Protein AF-A0A7C4E8M6-F1 (afdb_monomer_lite)

pLDDT: mean 90.44, std 6.5, range [63.09, 97.56]

Foldseek 3Di:
DVVVVVVVVVVVVVVVVVVVVVVVVVVVVVVVLVPDQLLVNLCCVFVVVPDPPCNLQVPAAALVRLLVVVVCCVPPVVGDADVPNSNSNSVVSCVNRHDDPVRVVVVVVVVVVVVVVVVVVVVVVVVVD

Radius of gyration: 27.16 Å; chains: 1; bounding box: 69×25×86 Å

Secondary structure (DSSP, 8-state):
-HHHHHHHHHHHHHHHHHHHHHHHHHHHHHHHHHTS-HHHHHIIIIITTTS-GGGGTT--B-HHHHHHHHHHHHHHH-----TTTHHHHHHHHHHHSBPPHHHHHHHHHHHHHHHHHHHHHHHHHHTT-

Sequence (129 aa):
MQRIEQEREREAQRERERRAQEEQAQQARAAALAARPLGVRLVEARCGVCHPSDYFESRGRTYLGWWATVLRMEVFNGARIEAGERVPIVAHLSNSHRATASGRAIEWTLAALVVAAAGWLVVRRVRRR

Structure (mmCIF, N/CA/C/O backbone):
data_AF-A0A7C4E8M6-F1
#
_entry.id   AF-A0A7C4E8M6-F1
#
loop_
_atom_site.group_PDB
_atom_site.id
_atom_site.type_symbol
_atom_site.label_atom_id
_atom_site.label_alt_id
_atom_site.label_comp_id
_atom_site.label_asym_id
_atom_site.label_entity_id
_atom_site.label_seq_id
_atom_site.pdbx_PDB_ins_code
_atom_site.Cartn_x
_atom_site.Cartn_y
_atom_site.Cartn_z
_atom_site.occupancy
_atom_site.B_iso_or_equiv
_atom_site.auth_seq_id
_atom_site.auth_comp_id
_atom_site.auth_asym_id
_atom_site.auth_atom_id
_atom_site.pdbx_PDB_model_num
ATOM 1 N N . MET A 1 1 ? -28.905 -6.258 52.986 1.00 74.69 1 MET A N 1
ATOM 2 C CA . MET A 1 1 ? -27.466 -6.465 52.716 1.00 74.69 1 MET A CA 1
ATOM 3 C C . MET A 1 1 ? -27.234 -7.496 51.608 1.00 74.69 1 MET A C 1
ATOM 5 O O . MET A 1 1 ? -26.796 -7.083 50.550 1.00 74.69 1 MET A O 1
ATOM 9 N N . GLN A 1 2 ? -27.627 -8.770 51.759 1.00 89.31 2 GLN A N 1
ATOM 10 C CA . GLN A 1 2 ? -27.326 -9.846 50.782 1.00 89.31 2 GLN A CA 1
ATOM 11 C C . GLN A 1 2 ? -27.757 -9.592 49.317 1.00 89.31 2 GLN A C 1
ATOM 13 O O . GLN A 1 2 ? -27.031 -9.950 48.398 1.00 89.31 2 GLN A O 1
ATOM 18 N N . ARG A 1 3 ? -28.906 -8.943 49.061 1.00 92.12 3 ARG A N 1
ATOM 19 C CA . ARG A 1 3 ? -29.345 -8.630 47.681 1.00 92.12 3 ARG A CA 1
ATOM 20 C C . ARG A 1 3 ? -28.429 -7.641 46.954 1.00 92.12 3 ARG A C 1
ATOM 22 O O . ARG A 1 3 ? -28.232 -7.777 45.755 1.00 92.12 3 ARG A O 1
ATOM 29 N N . ILE A 1 4 ? -27.875 -6.674 47.684 1.00 93.12 4 ILE A N 1
ATOM 30 C CA . ILE A 1 4 ? -26.993 -5.641 47.123 1.00 93.12 4 ILE A CA 1
ATOM 31 C C . ILE A 1 4 ? -25.660 -6.273 46.714 1.00 93.12 4 ILE A C 1
ATOM 33 O O . ILE A 1 4 ? -25.099 -5.938 45.680 1.00 93.12 4 ILE A O 1
ATOM 37 N N . GLU A 1 5 ? -25.167 -7.221 47.506 1.00 93.44 5 GLU A N 1
ATOM 38 C CA . GLU A 1 5 ? -23.943 -7.963 47.203 1.00 93.44 5 GLU A CA 1
ATOM 39 C C . GLU A 1 5 ? -24.099 -8.811 45.933 1.00 93.44 5 GLU A C 1
ATOM 41 O O . GLU A 1 5 ? -23.305 -8.674 45.006 1.00 93.44 5 GLU A O 1
ATOM 46 N N . GLN A 1 6 ? -25.203 -9.559 45.820 1.00 95.19 6 GLN A N 1
ATOM 47 C CA . GLN A 1 6 ? -25.529 -10.329 44.612 1.00 95.19 6 GLN A CA 1
ATOM 48 C C . GLN A 1 6 ? -25.682 -9.449 43.361 1.00 95.19 6 GLN A C 1
ATOM 50 O O . GLN A 1 6 ? -25.335 -9.861 42.255 1.00 95.19 6 GLN A O 1
ATOM 55 N N . GLU A 1 7 ? -26.227 -8.242 43.506 1.00 95.00 7 GLU A N 1
ATOM 56 C CA . GLU A 1 7 ? -26.369 -7.298 42.398 1.00 95.00 7 GLU A CA 1
ATOM 57 C C . GLU A 1 7 ? -25.009 -6.768 41.930 1.00 95.00 7 GLU A C 1
ATOM 59 O O . GLU A 1 7 ? -24.725 -6.801 40.731 1.00 95.00 7 GLU A O 1
ATOM 64 N N . ARG A 1 8 ? -24.126 -6.401 42.869 1.00 95.75 8 ARG A N 1
ATOM 65 C CA . ARG A 1 8 ? -22.754 -5.954 42.576 1.00 95.75 8 ARG A CA 1
ATOM 66 C C . ARG A 1 8 ? -21.917 -7.040 41.905 1.00 95.75 8 ARG A C 1
ATOM 68 O O . ARG A 1 8 ? -21.160 -6.740 40.985 1.00 95.75 8 ARG A O 1
ATOM 75 N N . GLU A 1 9 ? -22.062 -8.296 42.318 1.00 96.44 9 GLU A N 1
ATOM 76 C CA . GLU A 1 9 ? -21.387 -9.430 41.674 1.00 96.44 9 GLU A CA 1
ATOM 77 C C . GLU A 1 9 ? -21.853 -9.621 40.228 1.00 96.44 9 GLU A C 1
ATOM 79 O O . GLU A 1 9 ? -21.029 -9.770 39.325 1.00 96.44 9 GLU A O 1
ATOM 84 N N . ARG A 1 10 ? -23.168 -9.546 39.982 1.00 96.31 10 ARG A N 1
ATOM 85 C CA . ARG A 1 10 ? -23.736 -9.641 38.627 1.00 96.31 10 ARG A CA 1
ATOM 86 C C . ARG A 1 10 ? -23.295 -8.484 37.740 1.00 96.31 10 ARG A C 1
ATOM 88 O O . ARG A 1 10 ? -23.024 -8.690 36.560 1.00 96.31 10 ARG A O 1
ATOM 95 N N . GLU A 1 11 ? -23.231 -7.270 38.277 1.00 96.56 11 GLU A N 1
ATOM 96 C CA . GLU A 1 11 ? -22.710 -6.107 37.554 1.00 96.56 11 GLU A CA 1
ATOM 97 C C . GLU A 1 11 ? -21.234 -6.271 37.207 1.00 96.56 11 GLU A C 1
ATOM 99 O O . GLU A 1 11 ? -20.865 -6.100 36.044 1.00 96.56 11 GLU A O 1
ATOM 104 N N . ALA A 1 12 ? -20.418 -6.683 38.178 1.00 96.88 12 ALA A N 1
ATOM 105 C CA . ALA A 1 12 ? -19.003 -6.947 37.965 1.00 96.88 12 ALA A CA 1
ATOM 106 C C . ALA A 1 12 ? -18.788 -8.059 36.929 1.00 96.88 12 ALA A C 1
ATOM 108 O O . ALA A 1 12 ? -17.888 -7.961 36.096 1.00 96.88 12 ALA A O 1
ATOM 109 N N . GLN A 1 13 ? -19.621 -9.101 36.941 1.00 96.81 13 GLN A N 1
ATOM 110 C CA . GLN A 1 13 ? -19.571 -10.164 35.944 1.00 96.81 13 GLN A CA 1
ATOM 111 C C . GLN A 1 13 ? -19.920 -9.642 34.544 1.00 96.81 13 GLN A C 1
ATOM 113 O O . GLN A 1 13 ? -19.139 -9.843 33.617 1.00 96.81 13 GLN A O 1
ATOM 118 N N . ARG A 1 14 ? -21.022 -8.893 34.393 1.00 96.88 14 ARG A N 1
ATOM 119 C CA . ARG A 1 14 ? -21.402 -8.271 33.109 1.00 96.88 14 ARG A CA 1
ATOM 120 C C . ARG A 1 14 ? -20.322 -7.334 32.576 1.00 96.88 14 ARG A C 1
ATOM 122 O O . ARG A 1 14 ? -20.091 -7.262 31.373 1.00 96.88 14 ARG A O 1
ATOM 129 N N . GLU A 1 15 ? -19.663 -6.588 33.456 1.00 97.38 15 GLU A N 1
ATOM 130 C CA . GLU A 1 15 ? -18.564 -5.710 33.064 1.00 97.38 15 GLU A CA 1
ATOM 131 C C . GLU A 1 15 ? -17.346 -6.497 32.570 1.00 97.38 15 GLU A C 1
ATOM 133 O O . GLU A 1 15 ? -16.791 -6.153 31.527 1.00 97.38 15 GLU A 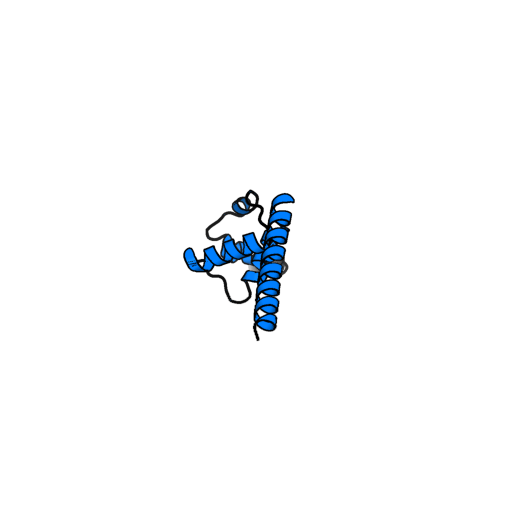O 1
ATOM 138 N N . ARG A 1 16 ? -16.968 -7.579 33.263 1.00 97.00 16 ARG A N 1
ATOM 139 C CA . ARG A 1 16 ? -15.892 -8.482 32.821 1.00 97.00 16 ARG A CA 1
ATOM 140 C C . ARG A 1 16 ? -16.214 -9.124 31.476 1.00 97.00 16 ARG A C 1
ATOM 142 O O . ARG A 1 16 ? -15.346 -9.167 30.613 1.00 97.00 16 ARG A O 1
ATOM 149 N N . GLU A 1 17 ? -17.452 -9.570 31.283 1.00 97.38 17 GLU A N 1
ATOM 150 C CA . GLU A 1 17 ? -17.916 -10.151 30.020 1.00 97.38 17 GLU A CA 1
ATOM 151 C C . GLU A 1 17 ? -17.850 -9.135 28.874 1.00 97.38 17 GLU A C 1
ATOM 153 O O . GLU A 1 17 ? -17.324 -9.459 27.812 1.00 97.38 17 GLU A O 1
ATOM 158 N N . ARG A 1 18 ? -18.297 -7.889 29.090 1.00 97.12 18 ARG A N 1
ATOM 159 C CA . ARG A 1 18 ? -18.174 -6.820 28.082 1.00 97.12 18 ARG A CA 1
ATOM 160 C C . ARG A 1 18 ? -16.720 -6.530 27.724 1.00 97.12 18 ARG A C 1
ATOM 162 O O . ARG A 1 18 ? -16.400 -6.489 26.543 1.00 97.12 18 ARG A O 1
ATOM 169 N N . ARG A 1 19 ? -15.836 -6.386 28.717 1.00 97.38 19 ARG A N 1
ATOM 170 C CA . ARG A 1 19 ? -14.400 -6.157 28.470 1.00 97.38 19 ARG A CA 1
ATOM 171 C C . ARG A 1 19 ? -13.774 -7.313 27.695 1.00 97.38 19 ARG A C 1
ATOM 173 O O . ARG A 1 19 ? -13.081 -7.075 26.715 1.00 97.38 19 ARG A O 1
ATOM 180 N N . ALA A 1 20 ? -14.085 -8.555 28.068 1.00 97.19 20 ALA A N 1
ATOM 181 C CA . ALA A 1 20 ? -13.611 -9.730 27.344 1.00 97.19 20 ALA A CA 1
ATOM 182 C C . ALA A 1 20 ? -14.124 -9.757 25.893 1.00 97.19 20 ALA A C 1
ATOM 184 O O . ALA A 1 20 ? -13.363 -10.068 24.981 1.00 97.19 20 ALA A O 1
ATOM 185 N N . GLN A 1 21 ? -15.388 -9.392 25.655 1.00 96.81 21 GLN A N 1
ATOM 186 C CA . GLN A 1 21 ? -15.945 -9.281 24.302 1.00 96.81 21 GLN A CA 1
ATOM 187 C C . GLN A 1 21 ? -15.276 -8.165 23.492 1.00 96.81 21 GLN A C 1
ATOM 189 O O . GLN A 1 21 ? -14.976 -8.361 22.316 1.00 96.81 21 GLN A O 1
ATOM 194 N N . GLU A 1 22 ? -15.017 -7.007 24.099 1.00 97.56 22 GLU A N 1
ATOM 195 C CA . GLU A 1 22 ? -14.312 -5.894 23.458 1.00 97.56 22 GLU A CA 1
ATOM 196 C C . GLU A 1 22 ? -12.877 -6.279 23.086 1.00 97.56 22 GLU A C 1
ATOM 198 O O . GLU A 1 22 ? -12.455 -6.048 21.953 1.00 97.56 22 GLU A O 1
ATOM 203 N N . GLU A 1 23 ? -12.148 -6.924 23.997 1.00 97.06 23 GLU A N 1
ATOM 204 C CA . GLU A 1 23 ? -10.799 -7.437 23.752 1.00 97.06 23 GLU A CA 1
ATOM 205 C C . GLU A 1 23 ? -10.795 -8.484 22.634 1.00 97.06 23 GLU A C 1
ATOM 207 O O . GLU A 1 23 ? -9.999 -8.388 21.699 1.00 97.06 23 GLU A O 1
ATOM 212 N N . GLN A 1 24 ? -11.727 -9.442 22.666 1.00 96.12 24 GLN A N 1
ATOM 213 C CA . GLN A 1 24 ? -11.891 -10.430 21.598 1.00 96.12 24 GLN A CA 1
ATOM 214 C C . GLN A 1 24 ? -12.210 -9.766 20.256 1.00 96.12 24 GLN A C 1
ATOM 216 O O . GLN A 1 24 ? -11.638 -10.138 19.231 1.00 96.12 24 GLN A O 1
ATOM 221 N N . ALA A 1 25 ? -13.078 -8.752 20.239 1.00 95.25 25 ALA A N 1
ATOM 222 C CA . ALA A 1 25 ? -13.418 -8.024 19.022 1.00 95.25 25 ALA A CA 1
ATOM 223 C C . ALA A 1 25 ? -12.212 -7.249 18.468 1.00 95.25 25 ALA A C 1
ATOM 225 O O . ALA A 1 25 ? -11.991 -7.231 17.255 1.00 95.25 25 ALA A O 1
ATOM 226 N N . GLN A 1 26 ? -11.405 -6.633 19.335 1.00 94.31 26 GLN A N 1
ATOM 227 C CA . GLN A 1 26 ? -10.168 -5.958 18.941 1.00 94.31 26 GLN A CA 1
ATOM 228 C C . GLN A 1 26 ? -9.141 -6.947 18.383 1.00 94.31 26 GLN A C 1
ATOM 230 O O . GLN A 1 26 ? -8.575 -6.702 17.315 1.00 94.31 26 GLN A O 1
ATOM 235 N N . GLN A 1 27 ? -8.949 -8.088 19.047 1.00 95.00 27 GLN A N 1
ATOM 236 C CA . GLN A 1 27 ? -8.060 -9.151 18.580 1.00 95.00 27 GLN A CA 1
ATOM 237 C C . GLN A 1 27 ? -8.519 -9.713 17.232 1.00 95.00 27 GLN A C 1
ATOM 239 O O . GLN A 1 27 ? -7.704 -9.858 16.323 1.00 95.00 27 GLN A O 1
ATOM 244 N N . ALA A 1 28 ? -9.820 -9.952 17.054 1.00 94.06 28 ALA A N 1
ATOM 245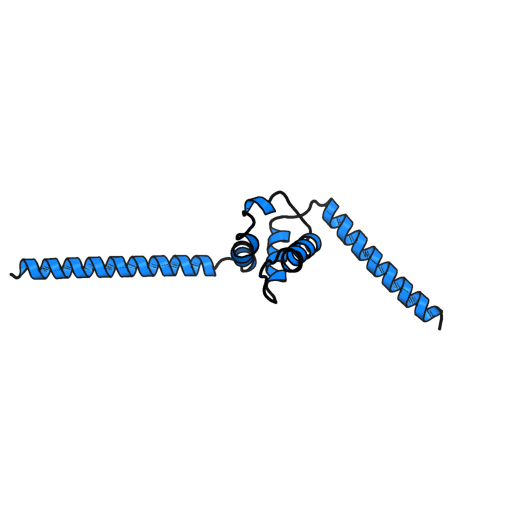 C CA . ALA A 1 28 ? -10.382 -10.414 15.789 1.00 94.06 28 ALA A CA 1
ATOM 246 C C . ALA A 1 28 ? -10.168 -9.394 14.660 1.00 94.06 28 ALA A C 1
ATOM 248 O O . ALA A 1 28 ? -9.791 -9.773 13.551 1.00 94.06 28 ALA A O 1
ATOM 249 N N . ARG A 1 29 ? -10.337 -8.092 14.933 1.00 91.12 29 ARG A N 1
ATOM 250 C CA . ARG A 1 29 ? -10.042 -7.022 13.962 1.00 91.12 29 ARG A CA 1
ATOM 251 C C . ARG A 1 29 ? -8.560 -6.978 13.598 1.00 91.12 29 ARG A C 1
ATOM 253 O O . ARG A 1 29 ? -8.230 -6.887 12.417 1.00 91.12 29 ARG A O 1
ATOM 260 N N . ALA A 1 30 ? -7.670 -7.075 14.582 1.00 88.56 30 ALA A N 1
ATOM 261 C CA . ALA A 1 30 ? -6.230 -7.106 14.348 1.00 88.56 30 ALA A CA 1
ATOM 262 C C . ALA A 1 30 ? -5.817 -8.341 13.531 1.00 88.56 30 ALA A C 1
ATOM 264 O O . ALA A 1 30 ? -5.069 -8.215 12.561 1.00 88.56 30 ALA A O 1
ATOM 265 N N . ALA A 1 31 ? -6.362 -9.515 13.858 1.00 91.31 31 ALA A N 1
ATOM 266 C CA . ALA A 1 31 ? -6.144 -10.747 13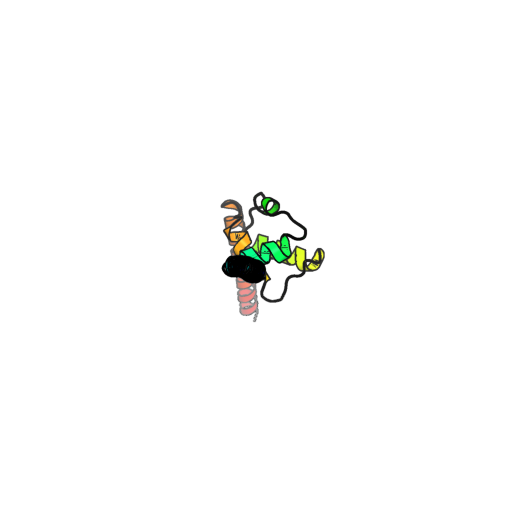.110 1.00 91.31 31 ALA A CA 1
ATOM 267 C C . ALA A 1 31 ? -6.667 -10.637 11.670 1.00 91.31 31 ALA A C 1
ATOM 269 O O . ALA A 1 31 ? -5.971 -11.028 10.734 1.00 91.31 31 ALA A O 1
ATOM 270 N N . ALA A 1 32 ? -7.844 -10.037 11.468 1.00 89.62 32 ALA A N 1
ATOM 271 C CA . ALA A 1 32 ? -8.398 -9.799 10.139 1.00 89.62 32 ALA A CA 1
ATOM 272 C C . ALA A 1 32 ? -7.506 -8.866 9.305 1.00 89.62 32 ALA A C 1
ATOM 274 O O . ALA A 1 32 ? -7.234 -9.165 8.145 1.00 89.62 32 ALA A O 1
ATOM 275 N N . LEU A 1 33 ? -6.988 -7.779 9.890 1.00 86.12 33 LEU A N 1
ATOM 276 C CA . LEU A 1 33 ? -6.023 -6.892 9.228 1.00 86.12 33 LEU A CA 1
ATOM 277 C C . LEU A 1 33 ? -4.710 -7.619 8.910 1.00 86.12 33 LEU A C 1
ATOM 279 O O . LEU A 1 33 ? -4.160 -7.456 7.820 1.00 86.12 33 LEU A O 1
ATOM 283 N N . ALA A 1 34 ? -4.229 -8.457 9.829 1.00 86.94 34 ALA A N 1
ATOM 284 C CA . ALA A 1 34 ? -3.022 -9.252 9.650 1.00 86.94 34 ALA A CA 1
ATOM 285 C C . ALA A 1 34 ? -3.181 -10.353 8.584 1.00 86.94 34 ALA A C 1
ATOM 287 O O . ALA A 1 34 ? -2.214 -10.666 7.894 1.00 86.94 34 ALA A O 1
ATOM 288 N N . ALA A 1 35 ? -4.380 -10.894 8.381 1.00 90.75 35 ALA A N 1
ATOM 289 C CA . ALA A 1 35 ? -4.649 -11.897 7.351 1.00 90.75 35 ALA A CA 1
ATOM 290 C C . ALA A 1 35 ? -4.660 -11.323 5.920 1.00 90.75 35 ALA A C 1
ATOM 292 O O . ALA A 1 35 ? -4.622 -12.078 4.947 1.00 90.75 35 ALA A O 1
ATOM 293 N N . ARG A 1 36 ? -4.710 -9.992 5.759 1.00 90.56 36 ARG A N 1
ATOM 294 C CA . ARG A 1 36 ? -4.751 -9.357 4.434 1.00 90.56 36 ARG A CA 1
ATOM 295 C C . ARG A 1 36 ? -3.432 -9.568 3.680 1.00 90.56 36 ARG A C 1
ATOM 297 O O . ARG A 1 36 ? -2.365 -9.527 4.300 1.00 90.56 36 ARG A O 1
ATOM 304 N N . PRO A 1 37 ? -3.474 -9.717 2.340 1.00 94.25 37 PRO A N 1
ATOM 305 C CA . PRO A 1 37 ? -2.268 -9.857 1.534 1.00 94.25 37 PRO A CA 1
ATOM 306 C C . PRO A 1 37 ? -1.280 -8.718 1.793 1.00 94.25 37 PRO A C 1
ATOM 308 O O . PRO A 1 37 ? -1.669 -7.550 1.843 1.00 94.25 37 PRO A O 1
ATOM 311 N N . LEU A 1 38 ? 0.008 -9.050 1.909 1.00 92.56 38 LEU A N 1
ATOM 312 C CA . LEU A 1 38 ? 1.050 -8.091 2.285 1.00 92.56 38 LEU A CA 1
ATOM 313 C C . LEU A 1 38 ? 1.037 -6.828 1.409 1.00 92.56 38 LEU A C 1
ATOM 315 O O . LEU A 1 38 ? 1.071 -5.723 1.938 1.00 92.56 38 LEU A O 1
ATOM 319 N N . GLY A 1 39 ? 0.928 -6.985 0.087 1.00 93.56 39 GLY A N 1
ATOM 320 C CA . GLY A 1 39 ? 0.908 -5.855 -0.846 1.00 93.56 39 GLY A CA 1
ATOM 321 C C . GLY A 1 39 ? -0.269 -4.895 -0.639 1.00 93.56 39 GLY A C 1
ATOM 322 O O . GLY A 1 39 ? -0.089 -3.694 -0.800 1.00 93.56 39 GLY A O 1
ATOM 323 N N . VAL A 1 40 ? -1.435 -5.394 -0.207 1.00 93.44 40 VAL A N 1
ATOM 324 C CA . VAL A 1 40 ? -2.597 -4.552 0.139 1.00 93.44 40 VAL A CA 1
ATOM 325 C C . VAL A 1 40 ? -2.268 -3.695 1.357 1.00 93.44 40 VAL A C 1
ATOM 327 O O . VAL A 1 40 ? -2.390 -2.475 1.308 1.00 93.44 40 VAL A O 1
ATOM 330 N N . ARG A 1 41 ? -1.779 -4.329 2.432 1.00 94.06 41 ARG A N 1
ATOM 331 C CA . ARG A 1 41 ? -1.437 -3.629 3.681 1.00 94.06 41 ARG A CA 1
ATOM 332 C C . ARG A 1 41 ? -0.360 -2.572 3.459 1.00 94.06 41 ARG A C 1
ATOM 334 O O . ARG A 1 41 ? -0.451 -1.480 4.005 1.00 94.06 41 ARG A O 1
ATOM 341 N N . LEU A 1 42 ? 0.649 -2.892 2.647 1.00 94.88 42 LEU A N 1
ATOM 342 C CA . LEU A 1 42 ? 1.732 -1.965 2.332 1.00 94.88 42 LEU A CA 1
ATOM 343 C C . LEU A 1 42 ? 1.254 -0.781 1.489 1.00 94.88 42 LEU A C 1
ATOM 345 O O . LEU A 1 42 ? 1.657 0.345 1.755 1.00 94.88 42 LEU A O 1
ATOM 349 N N . VAL A 1 43 ? 0.382 -0.996 0.501 1.00 94.00 43 VAL A N 1
ATOM 350 C CA . VAL A 1 43 ? -0.178 0.115 -0.285 1.00 94.00 43 VAL A CA 1
ATOM 351 C C . VAL A 1 43 ? -1.010 1.043 0.596 1.00 94.00 43 VAL A C 1
ATOM 353 O O . VAL A 1 43 ? -0.838 2.257 0.519 1.00 94.00 43 VAL A O 1
ATOM 356 N N . GLU A 1 44 ? -1.844 0.508 1.485 1.00 92.69 44 GLU A N 1
ATOM 357 C CA . GLU A 1 44 ? -2.616 1.330 2.424 1.00 92.69 44 GLU A CA 1
ATOM 358 C C . GLU A 1 44 ? -1.714 2.098 3.396 1.00 92.69 44 GLU A C 1
ATOM 360 O O . GLU A 1 44 ? -1.875 3.304 3.562 1.00 92.69 44 GLU A O 1
ATOM 365 N N . ALA A 1 45 ? -0.721 1.427 3.985 1.00 93.44 45 ALA A N 1
ATOM 366 C CA . ALA A 1 45 ? 0.167 2.034 4.972 1.00 93.44 45 ALA A CA 1
ATOM 367 C C . ALA A 1 45 ? 1.147 3.055 4.372 1.00 93.44 45 ALA A C 1
ATOM 369 O O . ALA A 1 45 ? 1.485 4.035 5.033 1.00 93.44 45 ALA A O 1
ATOM 370 N N . ARG A 1 46 ? 1.643 2.828 3.147 1.00 94.62 46 ARG A N 1
ATOM 371 C CA . ARG A 1 46 ? 2.682 3.671 2.524 1.00 94.62 46 ARG A CA 1
ATOM 372 C C . ARG A 1 46 ? 2.112 4.673 1.526 1.00 94.62 46 ARG A C 1
ATOM 374 O O . ARG A 1 46 ? 2.528 5.827 1.517 1.00 94.62 46 ARG A O 1
ATOM 381 N N . CYS A 1 47 ? 1.182 4.250 0.672 1.00 93.69 47 CYS A N 1
ATOM 382 C CA . CYS A 1 47 ? 0.636 5.087 -0.399 1.00 93.69 47 CYS A CA 1
ATOM 383 C C . CYS A 1 47 ? -0.650 5.814 0.027 1.00 93.69 47 CYS A C 1
ATOM 385 O O . CYS A 1 47 ? -0.874 6.940 -0.416 1.00 93.69 47 CYS A O 1
ATOM 387 N N . GLY A 1 48 ? -1.437 5.209 0.926 1.00 92.75 48 GLY A N 1
ATOM 388 C CA . GLY A 1 48 ? -2.687 5.762 1.465 1.00 92.75 48 GLY A CA 1
ATOM 389 C C . GLY A 1 48 ? -2.529 7.064 2.256 1.00 92.75 48 GLY A C 1
ATOM 390 O O . GLY A 1 48 ? -3.490 7.803 2.433 1.00 92.75 48 GLY A O 1
ATOM 391 N N . VAL A 1 49 ? -1.306 7.374 2.698 1.00 92.25 49 VAL A N 1
ATOM 392 C CA . VAL A 1 49 ? -0.989 8.596 3.455 1.00 92.25 49 VAL A CA 1
ATOM 393 C C . VAL A 1 49 ? -1.201 9.859 2.614 1.00 92.25 49 VAL A C 1
ATOM 395 O O . VAL A 1 49 ? -1.655 10.873 3.135 1.00 92.25 49 VAL A O 1
ATOM 398 N N . CYS A 1 50 ? -0.883 9.801 1.317 1.00 92.75 50 CYS A N 1
ATOM 399 C CA . CYS A 1 50 ? -0.942 10.959 0.416 1.00 92.75 50 CYS A CA 1
ATOM 400 C C . CYS A 1 50 ? -1.925 10.775 -0.747 1.00 92.75 50 CYS A C 1
ATOM 402 O O . CYS A 1 50 ? -2.260 11.743 -1.431 1.00 92.75 50 CYS A O 1
ATOM 404 N N . HIS A 1 51 ? -2.349 9.541 -1.023 1.00 90.50 51 HIS A N 1
ATOM 405 C CA . HIS A 1 51 ? -3.217 9.216 -2.147 1.00 90.50 51 HIS A CA 1
ATOM 406 C C . HIS A 1 51 ? -4.397 8.366 -1.674 1.00 90.50 51 HIS A C 1
ATOM 408 O O . HIS A 1 51 ? -4.171 7.349 -1.020 1.00 90.50 51 HIS A O 1
ATOM 414 N N . PRO A 1 52 ? -5.641 8.731 -2.022 1.00 88.75 52 PRO A N 1
ATOM 415 C CA . PRO A 1 52 ? -6.788 7.877 -1.748 1.00 88.75 52 PRO A CA 1
ATOM 416 C C . PRO A 1 52 ? -6.738 6.603 -2.610 1.00 88.75 52 PRO A C 1
ATOM 418 O O . PRO A 1 52 ? -6.019 6.538 -3.609 1.00 88.75 52 PRO A O 1
ATOM 421 N N . SER A 1 53 ? -7.470 5.562 -2.211 1.00 81.56 53 SER A N 1
ATOM 422 C CA . SER A 1 53 ? -7.411 4.244 -2.864 1.00 81.56 53 SER A CA 1
ATOM 423 C C . SER A 1 53 ? -7.895 4.262 -4.319 1.00 81.56 53 SER A C 1
ATOM 425 O O . SER A 1 53 ? -7.321 3.578 -5.164 1.00 81.56 53 SER A O 1
ATOM 427 N N . ASP A 1 54 ? -8.887 5.092 -4.628 1.00 82.31 54 ASP A N 1
ATOM 428 C CA . ASP A 1 54 ? -9.443 5.300 -5.971 1.00 82.31 54 ASP A CA 1
ATOM 429 C C . ASP A 1 54 ? -8.462 6.000 -6.935 1.00 82.31 54 ASP A C 1
ATOM 431 O O . ASP A 1 54 ? -8.553 5.861 -8.158 1.00 82.31 54 ASP A O 1
ATOM 435 N N . TYR A 1 55 ? -7.445 6.692 -6.409 1.00 84.50 55 TYR A N 1
ATOM 436 C CA . TYR A 1 55 ? -6.417 7.360 -7.212 1.00 84.50 55 TYR A CA 1
ATOM 437 C C . TYR A 1 55 ? -5.669 6.403 -8.149 1.00 84.50 55 TYR A C 1
ATOM 439 O O . TYR A 1 55 ? -5.192 6.800 -9.220 1.00 84.50 55 TYR A O 1
ATOM 447 N N . PHE A 1 56 ? -5.523 5.141 -7.745 1.00 82.19 56 PHE A N 1
ATOM 448 C CA . PHE A 1 56 ? -4.783 4.138 -8.506 1.00 82.19 56 PHE A CA 1
ATOM 449 C C . PHE A 1 56 ? -5.632 3.495 -9.609 1.00 82.19 56 PHE A C 1
ATOM 451 O O . PHE A 1 56 ? -5.073 3.070 -10.624 1.00 82.19 56 PHE A O 1
ATOM 458 N N . GLU A 1 57 ? -6.959 3.489 -9.455 1.00 76.81 57 GLU A N 1
ATOM 459 C CA . GLU A 1 57 ? -7.904 2.805 -10.345 1.00 76.81 57 GLU A CA 1
ATOM 460 C C . GLU A 1 57 ? -7.877 3.363 -11.769 1.00 76.81 57 GLU A C 1
ATOM 462 O O . GLU A 1 57 ? -7.797 2.613 -12.740 1.00 76.81 57 GLU A O 1
ATOM 467 N N . SER A 1 58 ? -7.816 4.688 -11.905 1.00 74.69 58 SER A N 1
ATOM 468 C CA . SER A 1 58 ? -7.748 5.364 -13.208 1.00 74.69 58 SER A CA 1
ATOM 469 C C . SER A 1 58 ? -6.359 5.331 -13.862 1.00 74.69 58 SER A C 1
ATOM 471 O O . SER A 1 58 ? -6.172 5.857 -14.960 1.00 74.69 58 SER A O 1
ATOM 473 N N . ARG A 1 59 ? -5.350 4.737 -13.209 1.00 80.88 59 ARG A N 1
ATOM 474 C CA . ARG A 1 59 ? -3.940 4.865 -13.607 1.00 80.88 59 ARG A CA 1
ATOM 475 C C . ARG A 1 59 ? -3.257 3.529 -13.827 1.00 80.88 59 ARG A C 1
ATOM 477 O O . ARG A 1 59 ? -2.138 3.316 -13.354 1.00 80.88 59 ARG A O 1
ATOM 484 N N . GLY A 1 60 ? -3.921 2.659 -14.581 1.00 84.12 60 GLY A N 1
ATOM 485 C CA . GLY A 1 60 ? -3.386 1.363 -14.968 1.00 84.12 60 GLY A CA 1
ATOM 486 C C . GLY A 1 60 ? -1.971 1.472 -15.543 1.00 84.12 60 GLY A C 1
ATOM 487 O O . GLY A 1 60 ? -1.739 2.169 -16.531 1.00 84.12 60 GLY A O 1
ATOM 488 N N . ARG A 1 61 ? -1.011 0.778 -14.929 1.00 87.38 61 ARG A N 1
ATOM 489 C CA . ARG A 1 61 ? 0.381 0.710 -15.397 1.00 87.38 61 ARG A CA 1
ATOM 490 C C . ARG A 1 61 ? 0.843 -0.734 -15.476 1.00 87.38 61 ARG A C 1
ATOM 492 O O . ARG A 1 61 ? 0.245 -1.653 -14.914 1.00 87.38 61 ARG A O 1
ATOM 499 N N . THR A 1 62 ? 1.908 -0.937 -16.234 1.00 90.62 62 THR A N 1
ATOM 500 C CA . THR A 1 62 ? 2.627 -2.203 -16.247 1.00 90.62 62 THR A CA 1
ATOM 501 C C . THR A 1 62 ? 3.415 -2.375 -14.950 1.00 90.62 62 THR A C 1
ATOM 503 O O . THR A 1 62 ? 3.469 -1.468 -14.115 1.00 90.62 62 THR A O 1
ATOM 506 N N . TYR A 1 63 ? 4.050 -3.534 -14.779 1.00 90.00 63 TYR A N 1
ATOM 507 C CA . TYR A 1 63 ? 4.912 -3.770 -13.626 1.00 90.00 63 TYR A CA 1
ATOM 508 C C . TYR A 1 63 ? 6.062 -2.750 -13.563 1.00 90.00 63 TYR A C 1
ATOM 510 O O . TYR A 1 63 ? 6.234 -2.117 -12.522 1.00 90.00 63 TYR A O 1
ATOM 518 N N . LEU A 1 64 ? 6.794 -2.503 -14.662 1.00 89.69 64 LEU A N 1
ATOM 519 C CA . LEU A 1 64 ? 7.894 -1.526 -14.640 1.00 89.69 64 LEU A CA 1
ATOM 520 C C . LEU A 1 64 ? 7.373 -0.095 -14.504 1.00 89.69 64 LEU A C 1
ATOM 522 O O . LEU A 1 64 ? 7.996 0.722 -13.830 1.00 89.69 64 LEU A O 1
ATOM 526 N N . GLY A 1 65 ? 6.207 0.210 -15.081 1.00 90.56 65 GLY A N 1
ATOM 527 C CA . GLY A 1 65 ? 5.573 1.517 -14.919 1.00 90.56 65 GLY A CA 1
ATOM 528 C C . GLY A 1 65 ? 5.230 1.815 -13.456 1.00 90.56 65 GLY A C 1
ATOM 529 O O . GLY A 1 65 ? 5.495 2.914 -12.958 1.00 90.56 65 GLY A O 1
ATOM 530 N N . TRP A 1 66 ? 4.684 0.832 -12.736 1.00 94.19 66 TRP A N 1
ATOM 531 C CA . TRP A 1 66 ? 4.460 0.945 -11.296 1.00 94.19 66 TRP A CA 1
ATOM 532 C C . TRP A 1 66 ? 5.770 0.977 -10.513 1.00 94.19 66 TRP A C 1
ATOM 534 O O . TRP A 1 66 ? 5.898 1.806 -9.617 1.00 94.19 66 TRP A O 1
ATOM 544 N N . TRP A 1 67 ? 6.766 0.174 -10.887 1.00 95.25 67 TRP A N 1
ATOM 545 C CA . TRP A 1 67 ? 8.088 0.207 -10.261 1.00 95.25 67 TRP A CA 1
ATOM 546 C C . TRP A 1 67 ? 8.723 1.595 -10.323 1.00 95.25 67 TRP A C 1
ATOM 548 O O . TRP A 1 67 ? 9.122 2.141 -9.297 1.00 95.25 67 TRP A O 1
ATOM 558 N N . ALA A 1 68 ? 8.756 2.200 -11.511 1.00 93.75 68 ALA A N 1
ATOM 559 C CA . ALA A 1 68 ? 9.272 3.548 -11.711 1.00 93.75 68 ALA A CA 1
ATOM 560 C C . ALA A 1 68 ? 8.459 4.588 -10.925 1.00 93.75 68 ALA A C 1
ATOM 562 O O . ALA A 1 68 ? 9.023 5.516 -10.350 1.00 93.75 68 ALA A O 1
ATOM 563 N N . THR A 1 69 ? 7.136 4.416 -10.851 1.00 94.06 69 THR A N 1
ATOM 564 C CA . THR A 1 69 ? 6.258 5.307 -10.080 1.00 94.06 69 THR A CA 1
ATOM 565 C C . THR A 1 69 ? 6.563 5.245 -8.585 1.00 94.06 69 THR A C 1
ATOM 567 O O . THR A 1 69 ? 6.710 6.289 -7.954 1.00 94.06 69 THR A O 1
ATOM 570 N N . VAL A 1 70 ? 6.681 4.040 -8.028 1.00 94.75 70 VAL A N 1
ATOM 571 C CA . VAL A 1 70 ? 6.967 3.818 -6.606 1.00 94.75 70 VAL A CA 1
ATOM 572 C C . VAL A 1 70 ? 8.379 4.296 -6.264 1.00 94.75 70 VAL A C 1
ATOM 574 O O . VAL A 1 70 ? 8.553 5.021 -5.291 1.00 94.75 70 VAL A O 1
ATOM 577 N N . LEU A 1 71 ? 9.369 4.009 -7.114 1.00 94.88 71 LEU A N 1
ATOM 578 C CA . LEU A 1 71 ? 10.725 4.541 -6.964 1.00 94.88 71 LEU A CA 1
ATOM 579 C C . LEU A 1 71 ? 10.738 6.076 -6.985 1.00 94.88 71 LEU A C 1
ATOM 581 O O . LEU A 1 71 ? 11.417 6.702 -6.178 1.00 94.88 71 LEU A O 1
ATOM 585 N N . ARG A 1 72 ? 9.965 6.702 -7.881 1.00 94.81 72 ARG A N 1
ATOM 586 C CA . ARG A 1 72 ? 9.856 8.163 -7.928 1.00 94.81 72 ARG A CA 1
ATOM 587 C C . ARG A 1 72 ? 9.231 8.722 -6.650 1.00 94.81 72 ARG A C 1
ATOM 589 O O . ARG A 1 72 ? 9.649 9.778 -6.181 1.00 94.81 72 ARG A O 1
ATOM 596 N N . MET A 1 73 ? 8.224 8.045 -6.101 1.00 94.62 73 MET A N 1
ATOM 597 C CA . MET A 1 73 ? 7.609 8.430 -4.829 1.00 94.62 73 MET A CA 1
ATOM 598 C C . MET A 1 73 ? 8.620 8.385 -3.684 1.00 94.62 73 MET A C 1
ATOM 600 O O . MET A 1 73 ? 8.717 9.341 -2.921 1.00 94.62 73 MET A O 1
ATOM 604 N N . GLU A 1 74 ? 9.407 7.318 -3.622 1.00 94.56 74 GLU A N 1
ATOM 605 C CA . GLU A 1 74 ? 10.446 7.122 -2.614 1.00 94.56 74 GLU A CA 1
ATOM 606 C C . GLU A 1 74 ? 11.547 8.186 -2.707 1.00 94.56 74 GLU A C 1
ATOM 608 O O . GLU A 1 74 ? 11.819 8.891 -1.740 1.00 94.56 74 GLU A O 1
ATOM 613 N N . VAL A 1 75 ? 12.135 8.355 -3.895 1.00 93.69 75 VAL A N 1
ATOM 614 C CA . VAL A 1 75 ? 13.334 9.187 -4.089 1.00 93.69 75 VAL A CA 1
ATOM 615 C C . VAL A 1 75 ? 13.012 10.679 -4.137 1.00 93.69 75 VAL A C 1
ATOM 617 O O . VAL A 1 75 ? 13.756 11.483 -3.586 1.00 93.69 75 VAL A O 1
ATOM 620 N N . PHE A 1 76 ? 11.922 11.066 -4.804 1.00 93.00 76 PHE A N 1
ATOM 621 C CA . PHE A 1 76 ? 11.642 12.480 -5.087 1.00 93.00 76 PHE A CA 1
ATOM 622 C C . PHE A 1 76 ? 10.495 13.064 -4.266 1.00 93.00 76 PHE A C 1
ATOM 624 O O . PHE A 1 76 ? 10.387 14.281 -4.181 1.00 93.00 76 PHE A O 1
ATOM 631 N N . ASN A 1 77 ? 9.616 12.232 -3.700 1.00 90.88 77 ASN A N 1
ATOM 632 C CA . ASN A 1 77 ? 8.413 12.705 -2.999 1.00 90.88 77 ASN A CA 1
ATOM 633 C C . ASN A 1 77 ? 8.393 12.284 -1.521 1.00 90.88 77 ASN A C 1
ATOM 635 O O . ASN A 1 77 ? 7.392 12.487 -0.841 1.00 90.88 77 ASN A O 1
ATOM 639 N N . GLY A 1 78 ? 9.494 11.708 -1.024 1.00 91.94 78 GLY A N 1
ATOM 640 C CA . GLY A 1 78 ? 9.681 11.388 0.390 1.00 91.94 78 GLY A CA 1
ATOM 641 C C . GLY A 1 78 ? 8.823 10.233 0.908 1.00 91.94 78 GLY A C 1
ATOM 642 O O . GLY A 1 78 ? 8.628 10.125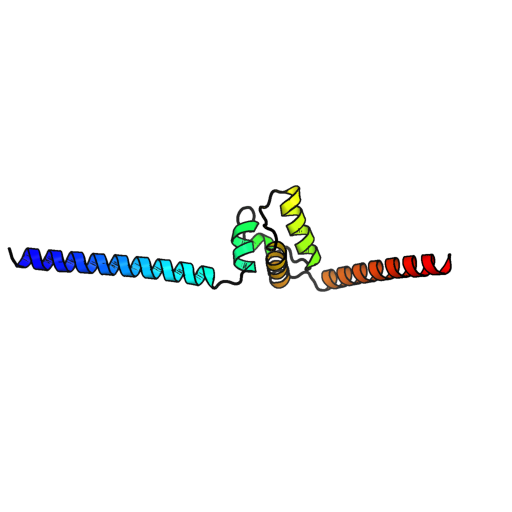 2.120 1.00 91.94 78 GLY A O 1
ATOM 643 N N . ALA A 1 79 ? 8.296 9.370 0.031 1.00 93.75 79 ALA A N 1
ATOM 644 C CA . ALA A 1 79 ? 7.547 8.200 0.475 1.00 93.75 79 ALA A CA 1
ATOM 645 C C . ALA A 1 79 ? 8.470 7.241 1.241 1.00 93.75 79 ALA A C 1
ATOM 647 O O . ALA A 1 79 ? 9.485 6.780 0.720 1.00 93.75 79 ALA A O 1
ATOM 648 N N . ARG A 1 80 ? 8.106 6.919 2.484 1.00 94.06 80 ARG A N 1
ATOM 649 C CA . ARG A 1 80 ? 8.873 6.000 3.333 1.00 94.06 80 ARG A CA 1
ATOM 650 C C . ARG A 1 80 ? 8.561 4.558 2.958 1.00 94.06 80 ARG A C 1
ATOM 652 O O . ARG A 1 80 ? 7.611 3.988 3.489 1.00 94.06 80 ARG A O 1
ATOM 659 N N . ILE A 1 81 ? 9.349 4.002 2.047 1.00 94.44 81 ILE A N 1
ATOM 660 C CA . ILE A 1 81 ? 9.261 2.608 1.603 1.00 94.44 81 ILE A CA 1
ATOM 661 C C . ILE A 1 81 ? 10.538 1.899 2.047 1.00 94.44 81 ILE A C 1
ATOM 663 O O . ILE A 1 81 ? 11.639 2.323 1.705 1.00 94.44 81 ILE A O 1
ATOM 667 N N . GLU A 1 82 ? 10.393 0.844 2.840 1.00 93.19 82 GLU A N 1
ATOM 668 C CA . GLU A 1 82 ? 11.521 0.095 3.388 1.00 93.19 82 GLU A CA 1
ATOM 669 C C . GLU A 1 82 ? 12.090 -0.907 2.376 1.00 93.19 82 GLU A C 1
ATOM 671 O O . GLU A 1 82 ? 11.452 -1.302 1.388 1.00 93.19 82 GLU A O 1
ATOM 676 N N . ALA A 1 83 ? 13.324 -1.348 2.635 1.00 88.12 83 ALA A N 1
ATOM 677 C CA . ALA A 1 83 ? 13.976 -2.365 1.825 1.00 88.12 83 ALA A CA 1
ATOM 678 C C . ALA A 1 83 ? 13.126 -3.649 1.801 1.00 88.12 83 ALA A C 1
ATOM 680 O O . ALA A 1 83 ? 12.805 -4.223 2.836 1.00 88.12 83 ALA A O 1
ATOM 681 N N . GLY A 1 84 ? 12.752 -4.099 0.601 1.00 90.50 84 GLY A N 1
ATOM 682 C CA . GLY A 1 84 ? 11.903 -5.279 0.405 1.00 90.50 84 GLY A CA 1
ATOM 683 C C . GLY A 1 84 ? 10.399 -4.995 0.300 1.00 90.50 84 GLY A C 1
ATOM 684 O O . GLY A 1 84 ? 9.679 -5.844 -0.218 1.00 90.50 84 GLY A O 1
ATOM 685 N N . GLU A 1 85 ? 9.911 -3.804 0.666 1.00 95.81 85 GLU A N 1
ATOM 686 C CA . GLU A 1 85 ? 8.485 -3.452 0.524 1.00 95.81 85 GLU A CA 1
ATOM 687 C C . GLU A 1 85 ? 8.102 -3.105 -0.920 1.00 95.81 85 GLU A C 1
ATOM 689 O O . GLU A 1 85 ? 6.961 -3.300 -1.345 1.00 95.81 85 GLU A O 1
ATOM 694 N N . ARG A 1 86 ? 9.061 -2.621 -1.716 1.00 95.56 86 ARG A N 1
ATOM 695 C CA . ARG A 1 86 ? 8.792 -2.151 -3.081 1.00 95.56 86 ARG A CA 1
ATOM 696 C C . ARG A 1 86 ? 8.214 -3.246 -3.980 1.00 95.56 86 ARG A C 1
ATOM 698 O O . ARG A 1 86 ? 7.247 -3.004 -4.697 1.00 95.56 86 ARG A O 1
ATOM 705 N N . VAL A 1 87 ? 8.780 -4.452 -3.931 1.00 95.88 87 VAL A N 1
ATOM 706 C CA . VAL A 1 87 ? 8.342 -5.593 -4.753 1.00 95.88 87 VAL A CA 1
ATOM 707 C C . VAL A 1 87 ? 6.867 -5.949 -4.501 1.00 95.88 87 VAL A C 1
ATOM 709 O O . VAL A 1 87 ? 6.106 -5.942 -5.471 1.00 95.88 87 VAL A O 1
ATOM 712 N N . PRO A 1 88 ? 6.414 -6.228 -3.260 1.00 96.56 88 PRO A N 1
ATOM 713 C CA . PRO A 1 88 ? 5.013 -6.549 -2.993 1.00 96.56 88 PRO A CA 1
ATOM 714 C C . PRO A 1 88 ? 4.057 -5.383 -3.280 1.00 96.56 88 PRO A C 1
ATOM 716 O O . PRO A 1 88 ? 2.946 -5.634 -3.749 1.00 96.56 88 PRO A O 1
ATOM 719 N N . ILE A 1 89 ? 4.479 -4.128 -3.077 1.00 95.44 89 ILE A N 1
ATOM 720 C CA . ILE A 1 89 ? 3.695 -2.941 -3.463 1.00 95.44 89 ILE A CA 1
ATOM 721 C C . ILE A 1 89 ? 3.459 -2.927 -4.979 1.00 95.44 89 ILE A C 1
ATOM 723 O O . ILE A 1 89 ? 2.319 -2.869 -5.439 1.00 95.44 89 ILE A O 1
ATOM 727 N N . VAL A 1 90 ? 4.528 -3.023 -5.774 1.00 95.38 90 VAL A N 1
ATOM 728 C CA . VAL A 1 90 ? 4.451 -2.976 -7.244 1.00 95.38 90 VAL A CA 1
ATOM 729 C C . VAL A 1 90 ? 3.694 -4.183 -7.797 1.00 95.38 90 VAL A C 1
ATOM 731 O O . VAL A 1 90 ? 2.883 -4.040 -8.716 1.00 95.38 90 VAL A O 1
ATOM 734 N N . ALA A 1 91 ? 3.910 -5.369 -7.226 1.00 94.75 91 ALA A N 1
ATOM 735 C CA . ALA A 1 91 ? 3.176 -6.574 -7.597 1.00 94.75 91 ALA A CA 1
ATOM 736 C C . ALA A 1 91 ? 1.668 -6.396 -7.368 1.00 94.75 91 ALA A C 1
ATOM 738 O O . ALA A 1 91 ? 0.877 -6.684 -8.265 1.00 94.75 91 ALA A O 1
ATOM 739 N N . HIS A 1 92 ? 1.266 -5.853 -6.216 1.00 94.25 92 HIS A N 1
ATOM 740 C CA . HIS A 1 92 ? -0.141 -5.581 -5.941 1.00 94.25 92 HIS A CA 1
ATOM 741 C C . HIS A 1 92 ? -0.720 -4.531 -6.899 1.00 94.25 92 HIS A C 1
ATOM 743 O O . HIS A 1 92 ? -1.721 -4.799 -7.560 1.00 94.25 92 HIS A O 1
ATOM 749 N N . LEU A 1 93 ? -0.063 -3.376 -7.049 1.00 93.44 93 LEU A N 1
ATOM 750 C CA . LEU A 1 93 ? -0.545 -2.291 -7.911 1.00 93.44 93 LEU A CA 1
ATOM 751 C C . LEU A 1 93 ? -0.671 -2.717 -9.376 1.00 93.44 93 LEU A C 1
ATOM 753 O O . LEU A 1 93 ? -1.665 -2.402 -10.021 1.00 93.44 93 LEU A O 1
ATOM 757 N N . SER A 1 94 ? 0.298 -3.466 -9.901 1.00 92.44 94 SER A N 1
ATOM 758 C CA . SER A 1 94 ? 0.258 -3.951 -11.286 1.00 92.44 94 SER A CA 1
ATOM 759 C C . SER A 1 94 ? -0.767 -5.058 -11.515 1.00 92.44 94 SER A C 1
ATOM 761 O O . SER A 1 94 ? -1.273 -5.185 -12.631 1.00 92.44 94 SER A O 1
ATOM 763 N N . ASN A 1 95 ? -1.092 -5.850 -10.490 1.00 90.25 95 ASN A N 1
ATOM 764 C CA . ASN A 1 95 ? -2.126 -6.873 -10.578 1.00 90.25 95 ASN A CA 1
ATOM 765 C C . ASN A 1 95 ? -3.535 -6.269 -10.523 1.00 90.25 95 ASN A C 1
ATOM 767 O O . ASN A 1 95 ? -4.384 -6.674 -11.318 1.00 90.25 95 ASN A O 1
ATOM 771 N N . SER A 1 96 ? -3.745 -5.306 -9.620 1.00 88.25 96 SER A N 1
ATOM 772 C CA . SER A 1 96 ? -5.034 -4.650 -9.370 1.00 88.25 96 SER A CA 1
ATOM 773 C C . SER A 1 96 ? -5.345 -3.537 -10.377 1.00 88.25 96 SER A C 1
ATOM 775 O O . SER A 1 96 ? -6.496 -3.351 -10.748 1.00 88.25 96 SER A O 1
ATOM 777 N N . HIS A 1 97 ? -4.323 -2.834 -10.878 1.00 84.81 97 HIS A N 1
ATOM 778 C CA . HIS A 1 97 ? -4.459 -1.663 -11.754 1.00 84.81 97 HIS A CA 1
ATOM 779 C C . HIS A 1 97 ? -3.615 -1.851 -13.016 1.00 84.81 97 HIS A C 1
ATOM 781 O O . HIS A 1 97 ? -2.518 -1.297 -13.180 1.00 84.81 97 HIS A O 1
ATOM 787 N N . ARG A 1 98 ? -4.111 -2.711 -13.905 1.00 77.31 98 ARG A N 1
ATOM 788 C CA . ARG A 1 98 ? -3.379 -3.174 -15.087 1.00 77.31 98 ARG A CA 1
ATOM 789 C C . ARG A 1 98 ? -3.356 -2.110 -16.181 1.00 77.31 98 ARG A C 1
ATOM 791 O O . ARG A 1 98 ? -4.384 -1.533 -16.515 1.00 77.31 98 ARG A O 1
ATOM 798 N N . ALA A 1 99 ? -2.189 -1.915 -16.794 1.00 79.38 99 ALA A N 1
ATOM 799 C CA . ALA A 1 99 ? -2.097 -1.217 -18.075 1.00 79.38 99 ALA A CA 1
ATOM 800 C C . ALA A 1 99 ? -2.952 -1.901 -19.152 1.00 79.38 99 ALA A C 1
ATOM 802 O O . ALA A 1 99 ? -3.179 -3.119 -19.117 1.00 79.38 99 ALA A O 1
ATOM 803 N N . THR A 1 100 ? -3.340 -1.110 -20.150 1.00 76.88 100 THR A N 1
ATOM 804 C CA . THR A 1 100 ? -3.938 -1.599 -21.394 1.00 76.88 100 THR A CA 1
ATOM 805 C C . THR A 1 100 ? -3.013 -2.607 -22.089 1.00 76.88 100 THR A C 1
ATOM 807 O O . THR A 1 100 ? -1.793 -2.614 -21.888 1.00 76.88 100 THR A O 1
ATOM 810 N N . ALA A 1 101 ? -3.585 -3.471 -22.934 1.00 73.81 101 ALA A N 1
ATOM 811 C CA . ALA A 1 101 ? -2.821 -4.471 -23.687 1.00 73.81 101 ALA A CA 1
ATOM 812 C C . ALA A 1 101 ? -1.698 -3.838 -24.535 1.00 73.81 101 ALA A C 1
ATOM 814 O O . ALA A 1 101 ? -0.587 -4.363 -24.589 1.00 73.81 101 ALA A O 1
ATOM 815 N N . SER A 1 102 ? -1.959 -2.663 -25.111 1.00 72.31 102 SER A N 1
ATOM 816 C CA . SER A 1 102 ? -0.982 -1.876 -25.867 1.00 72.31 102 SER A CA 1
ATOM 817 C C . SER A 1 102 ? 0.192 -1.394 -25.009 1.00 72.31 102 SER A C 1
ATOM 819 O O . SER A 1 102 ? 1.337 -1.488 -25.445 1.00 72.31 102 SER A O 1
ATOM 821 N N . GLY A 1 103 ? -0.051 -0.962 -23.766 1.00 74.75 103 GLY A N 1
ATOM 822 C CA . GLY A 1 103 ? 1.017 -0.558 -22.845 1.00 74.75 103 GLY A CA 1
ATOM 823 C C . GLY A 1 103 ? 1.990 -1.696 -22.517 1.00 74.75 103 GLY A C 1
ATOM 824 O O . GLY A 1 103 ? 3.201 -1.486 -22.492 1.00 74.75 103 GLY A O 1
ATOM 825 N N . ARG A 1 104 ? 1.477 -2.923 -22.344 1.00 74.69 104 ARG A N 1
ATOM 826 C CA . ARG A 1 104 ? 2.314 -4.121 -22.144 1.00 74.69 104 ARG A CA 1
ATOM 827 C C . ARG A 1 104 ? 3.129 -4.480 -23.386 1.00 74.69 104 ARG A C 1
ATOM 829 O O . ARG A 1 104 ? 4.299 -4.826 -23.262 1.00 74.69 104 ARG A O 1
ATOM 836 N N . ALA A 1 105 ? 2.529 -4.404 -24.572 1.00 79.69 105 ALA A N 1
ATOM 837 C CA . ALA A 1 105 ? 3.218 -4.728 -25.821 1.00 79.69 105 ALA A CA 1
ATOM 838 C C . ALA A 1 105 ? 4.405 -3.786 -26.082 1.00 79.69 105 ALA A C 1
ATOM 840 O O . ALA A 1 105 ? 5.487 -4.241 -26.455 1.00 79.69 105 ALA A O 1
ATOM 841 N N . ILE A 1 106 ? 4.230 -2.486 -25.825 1.00 81.19 106 ILE A N 1
ATOM 842 C CA . ILE A 1 106 ? 5.300 -1.489 -25.969 1.00 81.19 106 ILE A CA 1
ATOM 843 C C . ILE A 1 106 ? 6.452 -1.780 -25.000 1.00 81.19 106 ILE A C 1
ATOM 845 O O . ILE A 1 106 ? 7.610 -1.773 -25.410 1.00 81.19 106 ILE A O 1
ATOM 849 N N . GLU A 1 107 ? 6.150 -2.079 -23.736 1.00 79.75 107 GLU A N 1
ATOM 850 C CA . GLU A 1 107 ? 7.160 -2.390 -22.718 1.00 79.75 107 GLU A CA 1
ATOM 851 C C . GLU A 1 107 ? 8.038 -3.584 -23.120 1.00 79.75 107 GLU A C 1
ATOM 853 O O . GLU A 1 107 ? 9.266 -3.483 -23.103 1.00 79.75 107 GLU A O 1
ATOM 858 N N . TRP A 1 108 ? 7.424 -4.686 -23.558 1.00 81.81 108 TRP A N 1
ATOM 859 C CA . TRP A 1 108 ? 8.163 -5.859 -24.031 1.00 81.81 108 TRP A CA 1
ATOM 860 C C . TRP A 1 108 ? 8.963 -5.585 -25.302 1.00 81.81 108 TRP A C 1
ATOM 862 O O . TRP A 1 108 ? 10.085 -6.071 -25.438 1.00 81.81 108 TRP A O 1
ATOM 872 N N . THR A 1 109 ? 8.423 -4.766 -26.205 1.00 86.00 109 THR A N 1
ATOM 873 C CA . THR A 1 109 ? 9.132 -4.357 -27.422 1.00 86.00 109 THR A CA 1
ATOM 874 C C . THR A 1 109 ? 10.396 -3.568 -27.075 1.00 86.00 109 THR A C 1
ATOM 876 O O . THR A 1 109 ? 11.475 -3.874 -27.581 1.00 86.00 109 THR A O 1
ATOM 879 N N . LEU A 1 110 ? 10.303 -2.595 -26.162 1.00 88.12 110 LEU A N 1
ATOM 880 C CA . LEU A 1 110 ? 11.460 -1.819 -25.709 1.00 88.12 110 LEU A CA 1
ATOM 881 C C . LEU A 1 110 ? 12.490 -2.694 -24.986 1.00 88.12 110 LEU A C 1
ATOM 883 O O . LEU A 1 110 ? 13.685 -2.574 -25.255 1.00 88.12 110 LEU A O 1
ATOM 887 N N . ALA A 1 111 ? 12.046 -3.605 -24.117 1.00 85.75 111 ALA A N 1
ATOM 888 C CA . ALA A 1 111 ? 12.940 -4.540 -23.438 1.00 85.75 111 ALA A CA 1
ATOM 889 C C . ALA A 1 111 ? 13.711 -5.420 -24.441 1.00 85.75 111 ALA A C 1
ATOM 891 O O . ALA A 1 111 ? 14.931 -5.559 -24.330 1.00 85.75 111 ALA A O 1
ATOM 892 N N . ALA A 1 112 ? 13.029 -5.951 -25.461 1.00 89.75 112 ALA A N 1
ATOM 893 C CA . ALA A 1 112 ? 13.655 -6.749 -26.512 1.00 89.75 112 ALA A CA 1
ATOM 894 C C . ALA A 1 112 ? 14.696 -5.946 -27.313 1.00 89.75 112 ALA A C 1
ATOM 896 O O . ALA A 1 112 ? 15.787 -6.452 -27.580 1.00 89.75 112 ALA A O 1
ATOM 897 N N . LEU A 1 113 ? 14.403 -4.682 -27.642 1.00 92.12 113 LEU A N 1
ATOM 898 C CA . LEU A 1 113 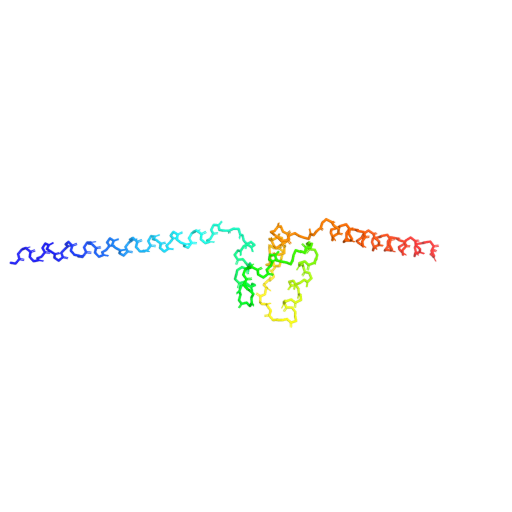? 15.345 -3.800 -28.340 1.00 92.12 113 LEU A CA 1
ATOM 899 C C . LEU A 1 113 ? 16.609 -3.524 -27.515 1.00 92.12 113 LEU A C 1
ATOM 901 O O . LEU A 1 113 ? 17.711 -3.562 -28.061 1.00 92.12 113 LEU A O 1
ATOM 905 N N . VAL A 1 114 ? 16.476 -3.293 -26.205 1.00 92.44 114 VAL A N 1
ATOM 906 C CA . VAL A 1 114 ? 17.628 -3.084 -25.309 1.00 92.44 114 VAL A CA 1
ATOM 907 C C . VAL A 1 114 ? 18.513 -4.331 -25.250 1.00 92.44 114 VAL A C 1
ATOM 909 O O . VAL A 1 114 ? 19.734 -4.223 -25.379 1.00 92.44 114 VAL A O 1
ATOM 912 N N . VAL A 1 115 ? 17.916 -5.521 -25.119 1.00 92.44 115 VAL A N 1
ATOM 913 C CA . VAL A 1 115 ? 18.657 -6.794 -25.117 1.00 92.44 115 VAL A CA 1
ATOM 914 C C . VAL A 1 115 ? 19.369 -7.019 -26.453 1.00 92.44 115 VAL A C 1
ATOM 916 O O . VAL A 1 115 ? 20.554 -7.359 -26.468 1.00 92.44 115 VAL A O 1
ATOM 919 N N . ALA A 1 116 ? 18.689 -6.771 -27.575 1.00 91.62 116 ALA A N 1
ATOM 920 C CA . ALA A 1 116 ? 19.277 -6.895 -28.905 1.00 91.62 116 ALA A CA 1
ATOM 921 C C . ALA A 1 116 ? 20.464 -5.934 -29.103 1.00 91.62 116 ALA A C 1
ATOM 923 O O . ALA A 1 116 ? 21.517 -6.344 -29.597 1.00 91.62 116 ALA A O 1
ATOM 924 N N . ALA A 1 117 ? 20.335 -4.677 -28.667 1.00 92.00 117 ALA A N 1
ATOM 925 C CA . ALA A 1 117 ? 21.404 -3.684 -28.746 1.00 92.00 117 ALA A CA 1
ATOM 926 C C . ALA A 1 117 ? 22.621 -4.069 -27.886 1.00 92.00 117 ALA A C 1
ATOM 928 O O . ALA A 1 117 ? 23.758 -3.993 -28.357 1.00 92.00 117 ALA A O 1
ATOM 929 N N . ALA A 1 118 ? 22.398 -4.535 -26.653 1.00 92.12 118 ALA A N 1
ATOM 930 C CA . ALA A 1 118 ? 23.467 -5.010 -25.776 1.00 92.12 118 ALA A CA 1
ATOM 931 C C . ALA A 1 118 ? 24.193 -6.229 -26.373 1.00 92.12 118 ALA A C 1
ATOM 933 O O . ALA A 1 118 ? 25.424 -6.244 -26.437 1.00 92.12 118 ALA A O 1
ATOM 934 N N . GLY A 1 119 ? 23.444 -7.210 -26.888 1.00 90.94 119 GLY A N 1
ATOM 935 C CA . GLY A 1 119 ? 24.006 -8.374 -27.577 1.00 90.94 119 GLY A CA 1
ATOM 936 C C . GLY A 1 119 ? 24.838 -7.982 -28.800 1.00 90.94 119 GLY A C 1
ATOM 937 O O . GLY A 1 119 ? 25.963 -8.456 -28.967 1.00 90.94 119 GLY A O 1
ATOM 938 N N . TRP A 1 120 ? 24.343 -7.047 -29.617 1.00 92.81 120 TRP A N 1
ATOM 939 C CA . TRP A 1 120 ? 25.085 -6.525 -30.765 1.00 92.81 120 TRP A CA 1
ATOM 940 C C . TRP A 1 120 ? 26.390 -5.830 -30.356 1.00 92.81 120 TRP A C 1
ATOM 942 O O . TRP A 1 120 ? 27.425 -6.060 -30.984 1.00 92.81 120 TRP A O 1
ATOM 952 N N . LEU A 1 121 ? 26.383 -5.029 -29.283 1.00 92.88 121 LEU A N 1
ATOM 953 C CA . LEU A 1 121 ? 27.593 -4.388 -28.755 1.00 92.88 121 LEU A CA 1
ATOM 954 C C . LEU A 1 121 ? 28.632 -5.414 -28.284 1.00 92.88 121 LEU A C 1
ATOM 956 O O . LEU A 1 121 ? 29.821 -5.244 -28.566 1.00 92.88 121 LEU A O 1
ATOM 960 N N . VAL A 1 122 ? 28.198 -6.490 -27.622 1.00 92.81 122 VAL A N 1
ATOM 961 C CA . VAL A 1 122 ? 29.079 -7.590 -27.195 1.00 92.81 122 VAL A CA 1
ATOM 962 C C . VAL A 1 122 ? 29.699 -8.286 -28.407 1.00 92.81 122 VAL A C 1
ATOM 964 O O . VAL A 1 122 ? 30.925 -8.378 -28.495 1.00 92.81 122 VAL A O 1
ATOM 967 N N . VAL A 1 123 ? 28.890 -8.695 -29.391 1.00 91.62 123 VAL A N 1
ATOM 968 C CA . VAL A 1 123 ? 29.375 -9.352 -30.621 1.00 91.62 123 VAL A CA 1
ATOM 969 C C . VAL A 1 123 ? 30.337 -8.446 -31.391 1.00 91.62 123 VAL A C 1
ATOM 971 O O . VAL A 1 123 ? 31.400 -8.887 -31.832 1.00 91.62 123 VAL A O 1
ATOM 974 N N . ARG A 1 124 ? 30.007 -7.156 -31.520 1.00 94.25 124 ARG A N 1
ATOM 975 C CA . ARG A 1 124 ? 30.859 -6.157 -32.177 1.00 94.25 124 ARG A CA 1
ATOM 976 C C . ARG A 1 124 ? 32.184 -5.958 -31.443 1.00 94.25 124 ARG A C 1
ATOM 978 O O . ARG A 1 124 ? 33.193 -5.708 -32.097 1.00 94.25 124 ARG A O 1
ATOM 985 N N . ARG A 1 125 ? 32.203 -6.054 -30.110 1.00 90.75 125 ARG A N 1
ATOM 986 C CA . ARG A 1 125 ? 33.42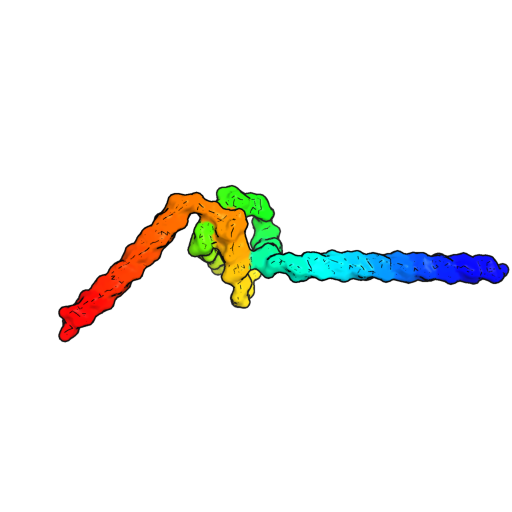7 -5.939 -29.304 1.00 90.75 125 ARG A CA 1
ATOM 987 C C . ARG A 1 125 ? 34.317 -7.175 -29.425 1.00 90.75 125 ARG A C 1
ATOM 989 O O . ARG A 1 125 ? 35.529 -7.007 -29.487 1.00 90.75 125 ARG A O 1
ATOM 996 N N . VAL A 1 126 ? 33.733 -8.372 -29.504 1.00 89.62 126 VAL A N 1
ATOM 997 C CA . VAL A 1 126 ? 34.474 -9.627 -29.725 1.00 89.62 126 VAL A CA 1
ATOM 998 C C . VAL A 1 126 ? 35.079 -9.670 -31.127 1.00 89.62 126 VAL A C 1
ATOM 1000 O O . VAL A 1 126 ? 36.257 -9.952 -31.256 1.00 89.62 126 VAL A O 1
ATOM 1003 N N . ARG A 1 127 ? 34.321 -9.303 -32.170 1.00 87.50 127 ARG A N 1
ATOM 1004 C CA . ARG A 1 127 ? 34.807 -9.295 -33.566 1.00 87.50 127 ARG A CA 1
ATOM 1005 C C . ARG A 1 127 ? 35.874 -8.237 -33.883 1.00 87.50 127 ARG A C 1
ATOM 1007 O O . ARG A 1 127 ? 36.438 -8.264 -34.968 1.00 87.50 127 ARG A O 1
ATOM 1014 N N . ARG A 1 128 ? 36.074 -7.254 -33.001 1.00 82.81 128 ARG A N 1
ATOM 1015 C CA . ARG A 1 128 ? 37.080 -6.184 -33.151 1.00 82.81 128 ARG A CA 1
ATOM 1016 C C . ARG A 1 128 ? 38.395 -6.481 -32.420 1.00 82.81 128 ARG A C 1
ATOM 1018 O O . ARG A 1 128 ? 39.288 -5.639 -32.474 1.00 82.81 128 ARG A O 1
ATOM 1025 N N . ARG A 1 129 ? 38.474 -7.596 -31.694 1.00 63.09 129 ARG A N 1
ATOM 1026 C CA . ARG A 1 129 ? 39.705 -8.134 -31.109 1.00 63.09 129 ARG A CA 1
ATOM 1027 C C . ARG A 1 129 ? 40.233 -9.241 -32.003 1.00 63.09 129 ARG A C 1
ATOM 1029 O O . ARG A 1 129 ? 41.469 -9.377 -32.031 1.00 63.09 129 ARG A O 1
#